Protein AF-X1C5W6-F1 (afdb_monomer)

Organism: NCBI:txid412755

Foldseek 3Di:
DDALVPDPDPVVLLVQLVVCVVPVVVPDDDDDDDPPNCNVVNNVND

Sequence (46 aa):
QFPFVAILGQERMKLGLILNVIDPQIGGVLLTGQQGTGKSTGVRSL

Solvent-accessible surface area (backbone atoms only — not comparable to full-atom values): 3115 Å² total; per-residue (Å²): 132,63,60,46,88,71,55,80,72,62,61,69,59,53,51,46,54,52,48,38,71,77,40,63,85,74,73,70,75,90,86,83,79,71,89,89,74,48,67,70,56,49,67,73,30,105

Radius of gyration: 10.43 Å; Cα contacts (8 Å, |Δi|>4): 24; chains: 1; bounding box: 28×18×24 Å

Secondary structure (DSSP, 8-state):
---GGG--S-HHHHHHHHHHHH-GGG--------TTS-HHHHHHH-

Structure (mmCIF, N/CA/C/O backbone):
data_AF-X1C5W6-F1
#
_entry.id   AF-X1C5W6-F1
#
loop_
_atom_site.group_PDB
_atom_site.id
_atom_site.type_symbol
_atom_site.label_atom_id
_atom_site.label_alt_id
_atom_site.label_comp_id
_atom_site.label_asym_id
_atom_site.label_entity_id
_atom_site.label_seq_id
_atom_site.pdbx_PDB_ins_code
_atom_site.Cartn_x
_atom_site.Cartn_y
_atom_site.Cartn_z
_atom_site.occupancy
_atom_site.B_iso_or_equiv
_atom_site.auth_seq_id
_atom_site.auth_comp_id
_atom_site.auth_asym_id
_atom_site.auth_atom_id
_atom_site.pdbx_PDB_model_num
ATOM 1 N N . GLN A 1 1 ? 2.702 12.954 -12.223 1.00 75.94 1 GLN A N 1
ATOM 2 C CA . GLN A 1 1 ? 1.978 11.940 -11.424 1.00 75.94 1 GLN A CA 1
ATOM 3 C C . GLN A 1 1 ? 1.935 10.644 -12.216 1.00 75.94 1 GLN A C 1
ATOM 5 O O . GLN A 1 1 ? 1.777 10.711 -13.427 1.00 75.94 1 GLN A O 1
ATOM 10 N N . PHE A 1 2 ? 2.135 9.496 -11.565 1.00 90.19 2 PHE A N 1
ATOM 11 C CA . PHE A 1 2 ? 1.931 8.184 -12.192 1.00 90.19 2 PHE A CA 1
ATOM 12 C C . PHE A 1 2 ? 0.435 7.832 -12.107 1.00 90.19 2 PHE A C 1
ATOM 14 O O . PHE A 1 2 ? -0.141 8.116 -11.060 1.00 90.19 2 PHE A O 1
ATOM 21 N N . PRO A 1 3 ? -0.216 7.267 -13.140 1.00 94.19 3 PRO A N 1
ATOM 22 C CA . PRO A 1 3 ? -1.642 6.948 -13.070 1.00 94.19 3 PRO A CA 1
ATOM 23 C C . PRO A 1 3 ? -1.902 5.763 -12.131 1.00 94.19 3 PRO A C 1
ATOM 25 O O . PRO A 1 3 ? -1.263 4.723 -12.278 1.00 94.19 3 PRO A O 1
ATOM 28 N N . PHE A 1 4 ? -2.881 5.865 -11.225 1.00 94.44 4 PHE A N 1
ATOM 29 C CA . PHE A 1 4 ? -3.231 4.764 -10.313 1.00 94.44 4 PHE A CA 1
ATOM 30 C C . PHE A 1 4 ? -3.620 3.483 -11.066 1.00 94.44 4 PHE A C 1
ATOM 32 O O . PHE A 1 4 ? -3.184 2.385 -10.723 1.00 94.44 4 PHE A O 1
ATOM 39 N N . VAL A 1 5 ? -4.364 3.635 -12.165 1.00 93.88 5 VAL A N 1
ATOM 40 C CA . VAL A 1 5 ? -4.767 2.528 -13.049 1.00 93.88 5 VAL A CA 1
ATOM 41 C C . VAL A 1 5 ? -3.592 1.860 -13.770 1.00 93.88 5 VAL A C 1
ATOM 43 O O . VAL A 1 5 ? -3.709 0.712 -14.185 1.00 93.88 5 VAL A O 1
ATOM 46 N N . ALA A 1 6 ? -2.452 2.547 -13.902 1.00 94.62 6 ALA A N 1
ATOM 47 C CA . ALA A 1 6 ? -1.249 1.999 -14.528 1.00 94.62 6 ALA A CA 1
ATOM 48 C C . ALA A 1 6 ? -0.387 1.183 -13.548 1.00 94.62 6 ALA A C 1
ATOM 50 O O . ALA A 1 6 ? 0.625 0.606 -13.947 1.00 94.62 6 ALA A O 1
ATOM 51 N N . ILE A 1 7 ? -0.761 1.117 -12.263 1.00 92.88 7 ILE A N 1
ATOM 52 C CA . ILE A 1 7 ? -0.088 0.261 -11.285 1.00 92.88 7 ILE A CA 1
ATOM 53 C C . ILE A 1 7 ? -0.495 -1.182 -11.577 1.00 92.88 7 ILE A C 1
ATOM 55 O O . ILE A 1 7 ? -1.654 -1.558 -11.417 1.00 92.88 7 ILE A O 1
ATOM 59 N N . LEU A 1 8 ? 0.454 -2.013 -11.998 1.00 93.94 8 LEU A N 1
ATOM 60 C CA . LEU A 1 8 ? 0.205 -3.432 -12.245 1.00 93.94 8 LEU A CA 1
ATOM 61 C C . LEU A 1 8 ? 0.299 -4.234 -10.938 1.00 93.94 8 LEU A C 1
ATOM 63 O O . LEU A 1 8 ? 1.211 -4.035 -10.133 1.00 93.94 8 LEU A O 1
ATOM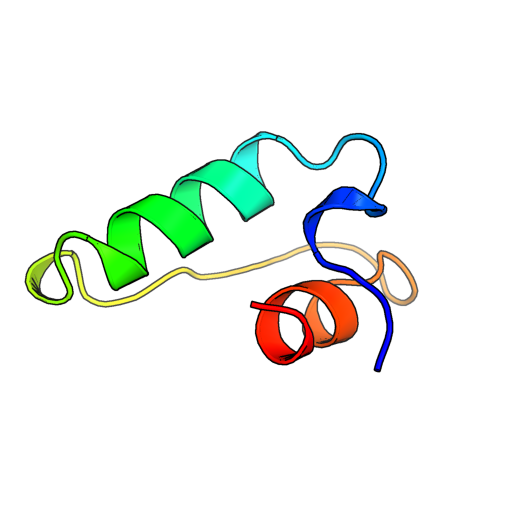 67 N N . GLY A 1 9 ? -0.650 -5.150 -10.727 1.00 93.19 9 GLY A N 1
ATOM 68 C CA . GLY A 1 9 ? -0.749 -5.946 -9.502 1.00 93.19 9 GLY A CA 1
ATOM 69 C C . GLY A 1 9 ? -1.073 -5.107 -8.259 1.00 93.19 9 GLY A C 1
ATOM 70 O O . GLY A 1 9 ? -1.733 -4.079 -8.340 1.00 93.19 9 GLY A O 1
ATOM 71 N N . GLN A 1 10 ? -0.599 -5.537 -7.085 1.00 93.44 10 GLN A N 1
ATOM 72 C CA . GLN A 1 10 ? -0.873 -4.874 -5.795 1.00 93.44 10 GLN A CA 1
ATOM 73 C C . GLN A 1 10 ? -2.373 -4.741 -5.466 1.00 93.44 10 GLN A C 1
ATOM 75 O O . GLN A 1 10 ? -2.798 -3.783 -4.823 1.00 93.44 10 GLN A O 1
ATOM 80 N N . GLU A 1 11 ? -3.178 -5.729 -5.861 1.00 95.50 11 GLU A N 1
ATOM 81 C CA . GLU A 1 11 ? -4.645 -5.674 -5.770 1.00 95.50 11 GLU A CA 1
ATOM 82 C C . GLU A 1 11 ? -5.162 -5.406 -4.350 1.00 95.50 11 GLU A C 1
ATOM 84 O O . GLU A 1 11 ? -6.093 -4.630 -4.164 1.00 95.50 11 GLU A O 1
ATOM 89 N N . ARG A 1 12 ? -4.501 -5.953 -3.319 1.00 94.75 12 ARG A N 1
ATOM 90 C CA . ARG A 1 12 ? -4.855 -5.683 -1.914 1.00 94.75 12 ARG A CA 1
ATOM 91 C C . ARG A 1 12 ? -4.623 -4.226 -1.510 1.00 94.75 12 ARG A C 1
ATOM 93 O O . ARG A 1 12 ? -5.446 -3.659 -0.800 1.00 94.75 12 ARG A O 1
ATOM 100 N N . MET A 1 13 ? -3.522 -3.626 -1.967 1.00 95.19 13 MET A N 1
ATOM 101 C CA . MET A 1 13 ? -3.247 -2.208 -1.725 1.00 95.19 13 MET A CA 1
ATOM 102 C C . MET A 1 13 ? -4.290 -1.351 -2.436 1.00 95.19 13 MET A C 1
ATOM 104 O O . MET A 1 13 ? -4.875 -0.472 -1.809 1.00 95.19 13 MET A O 1
ATOM 108 N N . LYS A 1 14 ? -4.541 -1.620 -3.724 1.00 95.50 14 LYS A N 1
ATOM 109 C CA . LYS A 1 14 ? -5.508 -0.850 -4.510 1.00 95.50 14 LYS A CA 1
ATOM 110 C C . LYS A 1 14 ? -6.898 -0.908 -3.894 1.00 95.50 14 LYS A C 1
ATOM 112 O O . LYS A 1 14 ? -7.513 0.132 -3.700 1.00 95.50 14 LYS A O 1
ATOM 117 N N . LEU A 1 15 ? -7.358 -2.110 -3.547 1.00 95.88 15 LEU A N 1
ATOM 118 C CA . LEU A 1 15 ? -8.660 -2.315 -2.929 1.00 95.88 15 LEU A CA 1
ATOM 119 C C . LEU A 1 15 ? -8.769 -1.566 -1.602 1.00 95.88 15 LEU A C 1
ATOM 121 O O . LEU A 1 15 ? -9.738 -0.846 -1.404 1.00 95.88 15 LEU A O 1
ATOM 125 N N . GLY A 1 16 ? -7.773 -1.691 -0.719 1.00 96.06 16 GLY A N 1
ATOM 126 C CA . GLY A 1 16 ? -7.775 -0.975 0.558 1.00 96.06 16 GLY A CA 1
ATOM 127 C C . GLY A 1 16 ? -7.880 0.538 0.369 1.00 96.06 16 GLY A C 1
ATOM 128 O O . GLY A 1 16 ? -8.696 1.181 1.023 1.00 96.06 16 GLY A O 1
ATOM 129 N N . LEU A 1 17 ? -7.099 1.098 -0.560 1.00 95.69 17 LEU A N 1
ATOM 130 C CA . LEU A 1 17 ? -7.127 2.528 -0.869 1.00 95.69 17 LEU A CA 1
ATOM 131 C C . LEU A 1 17 ? -8.477 2.974 -1.451 1.00 95.69 17 LEU A C 1
ATOM 133 O O . LEU A 1 17 ? -9.024 3.975 -0.999 1.00 95.69 17 LEU A O 1
ATOM 137 N N . ILE A 1 18 ? -9.046 2.212 -2.390 1.00 96.12 18 ILE A N 1
ATOM 138 C CA . ILE A 1 18 ? -10.368 2.498 -2.968 1.00 96.12 18 ILE A CA 1
ATOM 139 C C . ILE A 1 18 ? -11.451 2.453 -1.886 1.00 96.12 18 ILE A C 1
ATOM 141 O O . ILE A 1 18 ? -12.265 3.368 -1.796 1.00 96.12 18 ILE A O 1
ATOM 145 N N . LEU A 1 19 ? -11.455 1.417 -1.043 1.00 96.88 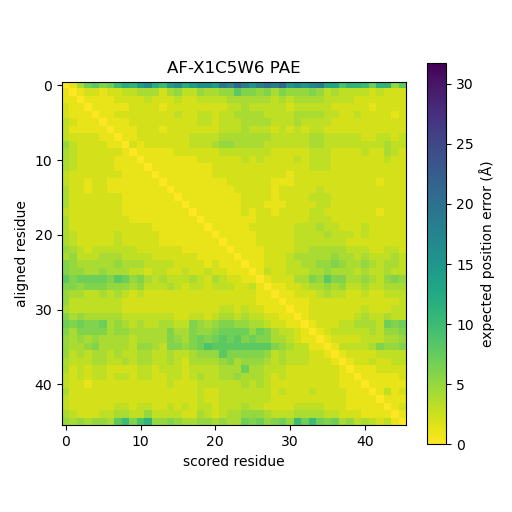19 LEU A N 1
ATOM 146 C CA . LEU A 1 19 ? -12.433 1.282 0.036 1.00 96.88 19 LEU A CA 1
ATOM 147 C C . LEU A 1 19 ? -12.336 2.437 1.029 1.00 96.88 19 LEU A C 1
ATOM 149 O O . LEU A 1 19 ? -13.363 2.943 1.457 1.00 96.88 19 LEU A O 1
ATOM 153 N N . ASN A 1 20 ? -11.124 2.890 1.349 1.00 95.25 20 ASN A N 1
ATOM 154 C CA . ASN A 1 20 ? -10.933 4.019 2.250 1.00 95.25 20 ASN A CA 1
ATOM 155 C C . ASN A 1 20 ? -11.432 5.352 1.665 1.00 95.25 20 ASN A C 1
ATOM 157 O O . ASN A 1 20 ? -11.884 6.209 2.417 1.00 95.25 20 ASN A O 1
ATOM 161 N N . VAL A 1 21 ? -11.392 5.514 0.338 1.00 94.69 21 VAL A N 1
ATOM 162 C CA . VAL A 1 21 ? -12.011 6.664 -0.344 1.00 94.69 21 VAL A CA 1
ATOM 163 C C . VAL A 1 21 ? -13.536 6.562 -0.350 1.00 94.69 21 VAL A C 1
ATOM 165 O O . VAL A 1 21 ? -14.208 7.576 -0.184 1.00 94.69 21 VAL A O 1
ATOM 168 N N . ILE A 1 22 ? -14.085 5.359 -0.536 1.00 96.81 22 ILE A N 1
ATOM 169 C CA . ILE A 1 22 ? -15.537 5.127 -0.534 1.00 96.81 22 ILE A CA 1
ATOM 170 C C . ILE A 1 22 ? -16.125 5.336 0.867 1.00 96.81 22 ILE A C 1
ATOM 172 O O . ILE A 1 22 ? -17.145 6.008 1.003 1.00 96.81 22 ILE A O 1
ATOM 176 N N . ASP A 1 23 ? -15.490 4.770 1.894 1.00 97.44 23 ASP A N 1
ATOM 177 C CA . ASP A 1 23 ? -15.894 4.908 3.292 1.00 97.44 23 ASP A CA 1
ATOM 178 C C . ASP A 1 23 ? -14.691 5.266 4.187 1.00 97.44 23 ASP A C 1
ATOM 180 O O . ASP A 1 23 ? -13.941 4.391 4.643 1.00 97.44 23 ASP A O 1
ATOM 184 N N . PRO A 1 24 ? -14.514 6.562 4.495 1.00 95.31 24 PRO A N 1
ATOM 185 C CA . PRO A 1 24 ? -13.458 7.023 5.390 1.00 95.31 24 PRO A CA 1
ATOM 186 C C . PRO A 1 24 ? -13.568 6.480 6.826 1.00 95.31 24 PRO A C 1
ATOM 188 O O . PRO A 1 24 ? -12.564 6.478 7.545 1.00 95.31 24 PRO A O 1
ATOM 191 N N . GLN A 1 25 ? -14.737 5.984 7.262 1.00 97.31 25 GLN A N 1
ATOM 192 C CA . GLN A 1 25 ? -14.922 5.439 8.618 1.00 97.31 25 GLN A CA 1
ATOM 193 C C . GLN A 1 25 ? -14.178 4.118 8.843 1.00 97.31 25 GLN A C 1
ATOM 195 O O . GLN A 1 25 ? -13.990 3.709 9.987 1.00 97.31 25 GLN A O 1
ATOM 200 N N . ILE A 1 26 ? -13.670 3.491 7.776 1.00 94.88 26 ILE A N 1
ATOM 201 C CA . ILE A 1 26 ? -12.785 2.319 7.849 1.00 94.88 26 ILE A CA 1
ATOM 202 C C . ILE A 1 26 ? -11.492 2.627 8.638 1.00 94.88 26 ILE A C 1
ATOM 204 O O . ILE A 1 26 ? -10.853 1.713 9.155 1.00 94.88 26 ILE A O 1
ATOM 208 N N . GLY A 1 27 ? -11.109 3.903 8.784 1.00 91.88 27 GLY A N 1
ATOM 209 C CA . GLY A 1 27 ? -10.063 4.320 9.730 1.00 91.88 27 GLY A CA 1
ATOM 210 C C . GLY A 1 27 ? -8.630 4.304 9.185 1.00 91.88 27 GLY A C 1
ATOM 211 O O . GLY A 1 27 ? -7.688 4.575 9.927 1.00 91.88 27 GLY A O 1
ATOM 212 N N . GLY A 1 28 ? -8.451 4.039 7.888 1.00 92.69 28 GLY A N 1
ATOM 213 C CA . GLY A 1 28 ? -7.164 4.124 7.189 1.00 92.69 28 GLY A CA 1
ATOM 214 C C . GLY A 1 28 ? -6.636 2.776 6.700 1.00 92.69 28 GLY A C 1
ATOM 215 O O . GLY A 1 28 ? -7.204 1.720 6.965 1.00 92.69 28 GLY A O 1
ATOM 216 N N . VAL A 1 29 ? -5.525 2.811 5.960 1.00 94.00 29 VAL A N 1
ATOM 217 C CA . VAL A 1 29 ? -4.878 1.614 5.400 1.00 94.00 29 VAL A CA 1
ATOM 218 C C . VAL A 1 29 ? -3.399 1.616 5.761 1.00 94.00 29 VAL A C 1
ATOM 220 O O . VAL A 1 29 ? -2.655 2.514 5.367 1.00 94.00 29 VAL A O 1
ATOM 223 N N . LEU A 1 30 ? -2.946 0.583 6.475 1.00 94.56 30 LEU A N 1
ATOM 224 C CA . LEU A 1 30 ? -1.528 0.379 6.762 1.00 94.56 30 LEU A CA 1
ATOM 225 C C . LEU A 1 30 ? -0.865 -0.419 5.631 1.00 94.56 30 LEU A C 1
ATOM 227 O O . LEU A 1 30 ? -1.132 -1.606 5.453 1.00 94.56 30 LEU A O 1
ATOM 231 N N . LEU A 1 31 ? 0.033 0.224 4.881 1.00 93.12 31 LEU A N 1
ATOM 232 C CA . LEU A 1 31 ? 0.778 -0.407 3.789 1.00 93.12 31 LEU A CA 1
ATOM 233 C C . LEU A 1 31 ? 2.196 -0.787 4.232 1.00 93.12 31 LEU A C 1
ATOM 235 O O . LEU A 1 31 ? 3.054 0.078 4.410 1.00 93.12 31 LEU A O 1
ATOM 239 N N . THR A 1 32 ? 2.470 -2.086 4.349 1.00 92.31 32 THR A N 1
ATOM 240 C CA . THR A 1 32 ? 3.793 -2.628 4.707 1.00 92.31 32 THR A CA 1
ATOM 241 C C . THR A 1 32 ? 4.455 -3.339 3.521 1.00 92.31 32 THR A C 1
ATOM 243 O O . THR A 1 32 ? 3.805 -3.712 2.547 1.00 92.31 32 THR A O 1
ATOM 246 N N . GLY A 1 33 ? 5.784 -3.477 3.555 1.00 89.38 33 GLY A N 1
ATOM 247 C CA . GLY A 1 33 ? 6.556 -4.220 2.549 1.00 89.38 33 GLY A CA 1
ATOM 248 C C . GLY A 1 33 ? 7.935 -3.617 2.287 1.00 89.38 33 GLY A C 1
ATOM 249 O O . GLY A 1 33 ? 8.254 -2.552 2.813 1.00 89.38 33 GLY A O 1
ATOM 250 N N . GLN A 1 34 ? 8.719 -4.242 1.410 1.00 92.19 34 GLN A N 1
ATOM 251 C CA . GLN A 1 34 ? 10.091 -3.819 1.093 1.00 92.19 34 GLN A CA 1
ATOM 252 C C . GLN A 1 34 ? 10.174 -2.429 0.437 1.00 92.19 34 GLN A C 1
ATOM 254 O O . GLN A 1 34 ? 9.212 -1.925 -0.148 1.00 92.19 34 GLN A O 1
ATOM 259 N N . GLN A 1 35 ? 11.327 -1.771 0.545 1.00 90.12 35 GLN A N 1
ATOM 260 C CA . GLN A 1 35 ? 11.574 -0.504 -0.145 1.00 90.12 35 GLN A CA 1
ATOM 261 C C . GLN A 1 35 ? 11.485 -0.694 -1.670 1.00 90.12 35 GLN A C 1
ATOM 263 O O . GLN A 1 35 ? 11.805 -1.756 -2.189 1.00 90.12 35 GLN A O 1
ATOM 268 N N . GLY A 1 36 ? 11.015 0.328 -2.391 1.00 88.81 36 GLY A N 1
ATOM 269 C CA . GLY A 1 36 ? 10.930 0.292 -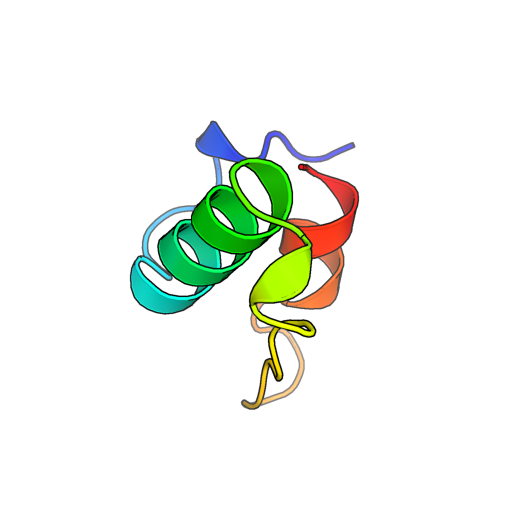3.857 1.00 88.81 36 GLY A CA 1
ATOM 270 C C . GLY A 1 36 ? 9.662 -0.349 -4.433 1.00 88.81 36 GLY A C 1
ATOM 271 O O . GLY A 1 36 ? 9.468 -0.302 -5.639 1.00 88.81 36 GLY A O 1
ATOM 272 N N . THR A 1 37 ? 8.736 -0.858 -3.610 1.00 88.75 37 THR A N 1
ATOM 273 C CA . THR A 1 37 ? 7.490 -1.491 -4.103 1.00 88.75 37 THR A CA 1
ATOM 274 C C . THR A 1 37 ? 6.397 -0.505 -4.549 1.00 88.75 37 THR A C 1
ATOM 276 O O . THR A 1 37 ? 5.277 -0.917 -4.825 1.00 88.75 37 THR A O 1
ATOM 279 N N . GLY A 1 38 ? 6.670 0.803 -4.592 1.00 89.88 38 GLY A N 1
ATOM 280 C CA . GLY A 1 38 ? 5.712 1.801 -5.093 1.00 89.88 38 GLY A CA 1
ATOM 281 C C . GLY A 1 38 ? 4.569 2.195 -4.143 1.00 89.88 38 GLY A C 1
ATOM 282 O O . GLY A 1 38 ? 3.630 2.845 -4.588 1.00 89.88 38 GLY A O 1
ATOM 283 N N . LYS A 1 39 ? 4.651 1.875 -2.839 1.00 92.38 39 LYS A N 1
ATOM 284 C CA . LYS A 1 39 ? 3.612 2.200 -1.830 1.00 92.38 39 LYS A CA 1
ATOM 285 C C . LYS A 1 39 ? 3.202 3.680 -1.825 1.00 92.38 39 LYS A C 1
ATOM 287 O O . LYS A 1 39 ? 2.027 4.003 -1.931 1.00 92.38 39 LYS A O 1
ATOM 292 N N . SER A 1 40 ? 4.175 4.587 -1.724 1.00 91.69 40 SER A N 1
ATOM 293 C CA . SER A 1 40 ? 3.923 6.035 -1.700 1.00 91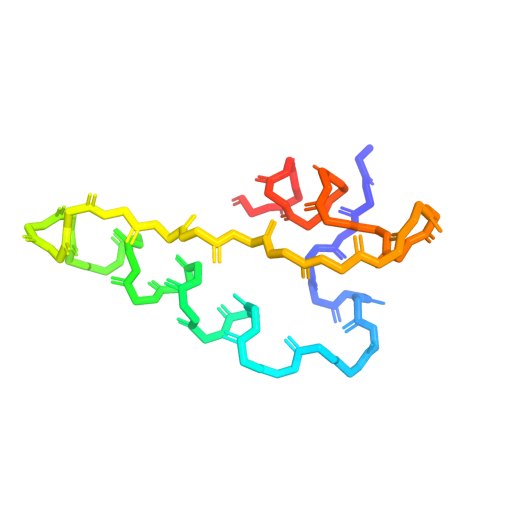.69 40 SER A CA 1
ATOM 294 C C . SER A 1 40 ? 3.464 6.575 -3.055 1.00 91.69 40 SER A C 1
ATOM 296 O O . SER A 1 40 ? 2.678 7.517 -3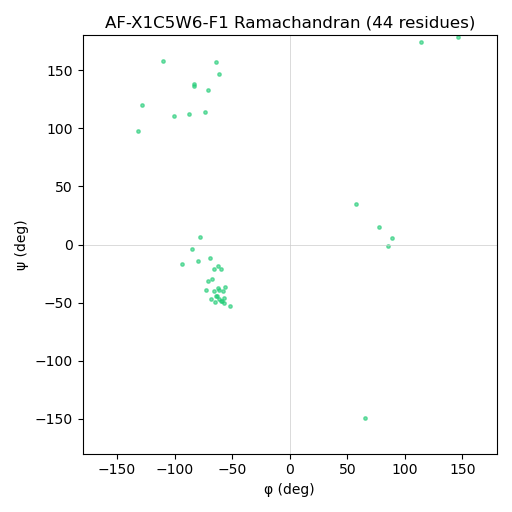.098 1.00 91.69 40 SER A O 1
ATOM 298 N N . THR A 1 41 ? 3.920 5.973 -4.157 1.00 94.31 41 THR A N 1
ATOM 299 C CA . THR A 1 41 ? 3.443 6.301 -5.505 1.00 94.31 41 THR A CA 1
ATOM 300 C C . THR A 1 41 ? 1.961 5.970 -5.646 1.00 94.31 41 THR A C 1
ATOM 302 O O . THR A 1 41 ? 1.221 6.815 -6.133 1.00 94.31 41 THR A O 1
ATOM 305 N N . GLY A 1 42 ? 1.528 4.804 -5.149 1.00 92.56 42 GLY A N 1
ATOM 306 C CA . GLY A 1 42 ? 0.126 4.380 -5.145 1.00 92.56 42 GLY A CA 1
ATOM 307 C C . GLY A 1 42 ? -0.794 5.358 -4.424 1.00 92.56 42 GLY A C 1
ATOM 308 O O . GLY A 1 42 ? -1.764 5.825 -5.012 1.00 92.56 42 GLY A O 1
ATOM 309 N N . VAL A 1 43 ? -0.435 5.747 -3.198 1.00 92.88 43 VAL A N 1
ATOM 310 C CA . VAL A 1 43 ? -1.219 6.717 -2.410 1.00 92.88 43 VAL A CA 1
ATOM 311 C C . VAL A 1 43 ? -1.297 8.088 -3.090 1.00 92.88 43 VAL A C 1
ATOM 313 O O . VAL A 1 43 ? -2.335 8.724 -3.041 1.00 92.88 43 VAL A O 1
ATOM 316 N N . ARG A 1 44 ? -0.221 8.552 -3.741 1.00 92.50 44 ARG A N 1
ATOM 317 C CA . ARG A 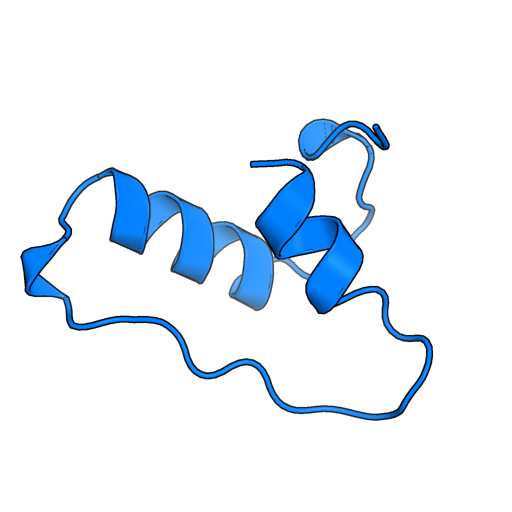1 44 ? -0.187 9.868 -4.419 1.00 92.50 44 ARG A CA 1
ATOM 318 C C . ARG A 1 44 ? -0.864 9.890 -5.792 1.00 92.50 44 ARG A C 1
ATOM 320 O O . ARG A 1 44 ? -0.998 10.962 -6.381 1.00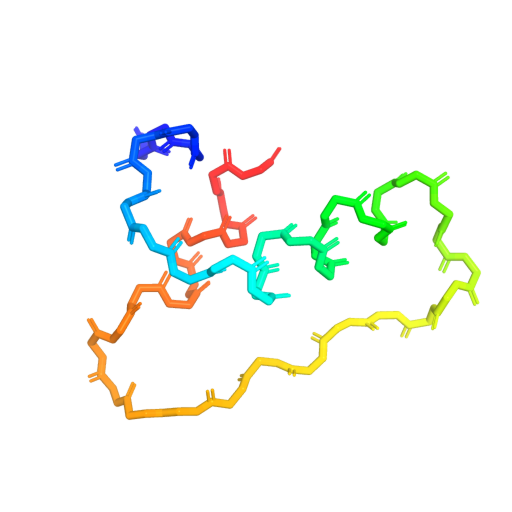 92.50 44 ARG A O 1
ATOM 327 N N . SER A 1 45 ? -1.135 8.715 -6.353 1.00 91.50 45 SER A N 1
ATOM 328 C CA . SER A 1 45 ? -1.748 8.556 -7.676 1.00 91.50 45 SER A CA 1
ATOM 329 C C . 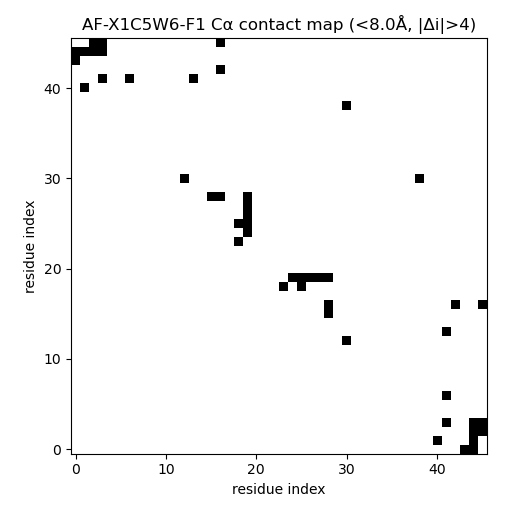SER A 1 45 ? -3.267 8.417 -7.641 1.00 91.50 45 SER A C 1
ATOM 331 O O . SER A 1 45 ? -3.888 8.531 -8.698 1.00 91.50 45 SER A O 1
ATOM 333 N N . LEU A 1 46 ? -3.810 8.118 -6.458 1.00 86.12 46 LEU A N 1
ATOM 334 C CA . LEU A 1 46 ? -5.236 8.064 -6.153 1.00 86.12 46 LEU A CA 1
ATOM 335 C C . LEU A 1 46 ? -5.747 9.482 -5.863 1.00 86.12 46 LEU A C 1
ATOM 337 O O . LEU A 1 46 ? -6.874 9.783 -6.302 1.00 86.12 46 LEU A O 1
#

Mean predicted aligned error: 2.86 Å

InterPro domains:
  IPR027417 P-loop containing nucleoside triphosphate hydrolase [G3DSA:3.40.50.300] (1-46)
  IPR027417 P-loop containing nucleoside triphosphate hydrolase [SSF52540] (2-46)
  IPR052989 Mg-chelatase D/I-like [PTHR35023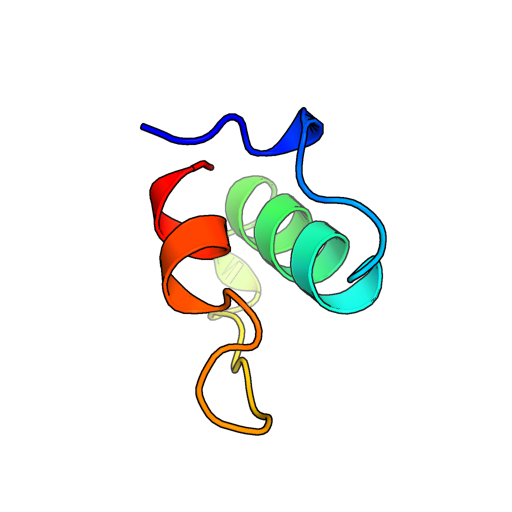] (2-46)

pLDDT: mean 93.08, std 3.53, range [75.94, 97.44]